Protein AF-A0A1S6U5X8-F1 (afdb_monomer_lite)

Foldseek 3Di:
DVLVVLLVVLVVVLVVVLVVQLVVLVVVDVDPVSSVVSSVVVNVVSCVVSPSVVSCVVVVD

Radius of gyration: 13.83 Å; chains: 1; bounding box: 32×13×38 Å

Structure (mmCIF, N/CA/C/O backbone):
data_AF-A0A1S6U5X8-F1
#
_entry.id   AF-A0A1S6U5X8-F1
#
loop_
_atom_site.group_PDB
_atom_site.id
_atom_site.type_symbol
_atom_site.label_atom_id
_atom_site.label_alt_id
_atom_site.label_comp_id
_atom_site.label_asym_id
_atom_site.label_entity_id
_atom_site.label_seq_id
_atom_site.pdbx_PDB_ins_code
_atom_site.Cartn_x
_atom_site.Cartn_y
_atom_site.Cartn_z
_atom_site.occupancy
_atom_site.B_iso_or_e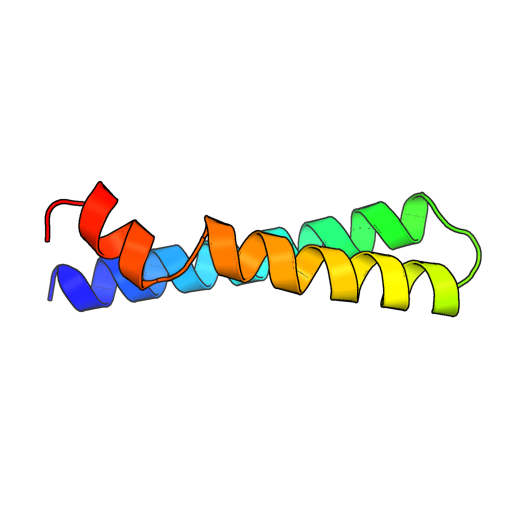quiv
_atom_site.auth_seq_id
_atom_site.auth_comp_id
_atom_site.auth_asym_id
_atom_site.auth_atom_id
_atom_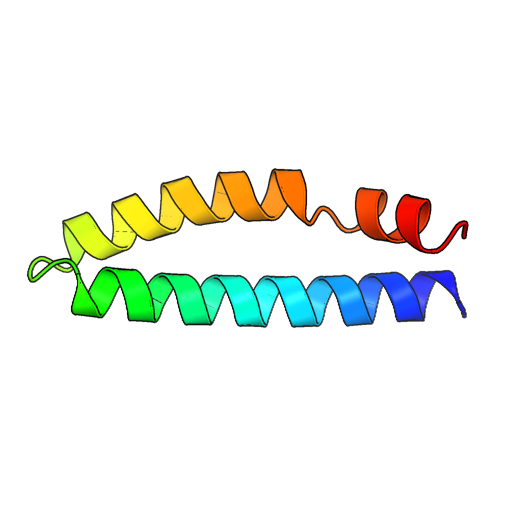site.pdbx_PDB_model_num
ATOM 1 N N . MET A 1 1 ? -11.309 -0.361 22.856 1.00 63.56 1 MET A N 1
ATOM 2 C CA . MET A 1 1 ? -10.239 -1.269 22.374 1.00 63.56 1 MET A CA 1
ATOM 3 C C . MET A 1 1 ? -10.502 -1.858 20.986 1.00 63.56 1 MET A C 1
ATOM 5 O O . MET A 1 1 ? -9.620 -1.743 20.151 1.00 63.56 1 MET A O 1
ATOM 9 N N . LYS A 1 2 ? -11.686 -2.419 20.685 1.00 72.94 2 LYS A N 1
ATOM 10 C CA . LYS A 1 2 ? -11.956 -3.077 19.384 1.00 72.94 2 LYS A CA 1
ATOM 11 C C . LYS A 1 2 ? -11.715 -2.182 18.145 1.00 72.94 2 LYS A C 1
ATOM 13 O O . LYS A 1 2 ? -11.108 -2.640 17.188 1.00 72.94 2 LYS A O 1
ATOM 18 N N . LYS A 1 3 ? -12.092 -0.893 18.198 1.00 74.75 3 LYS A N 1
ATOM 19 C CA . LYS A 1 3 ? -11.836 0.092 17.118 1.00 74.75 3 LYS A CA 1
ATOM 20 C C . LYS A 1 3 ? -10.349 0.336 16.866 1.00 74.75 3 LYS A C 1
ATOM 22 O O . LYS A 1 3 ? -9.918 0.371 15.726 1.00 74.75 3 LYS A O 1
ATOM 27 N N . VAL A 1 4 ? -9.567 0.467 17.938 1.00 79.75 4 VAL A N 1
ATOM 28 C CA . VAL A 1 4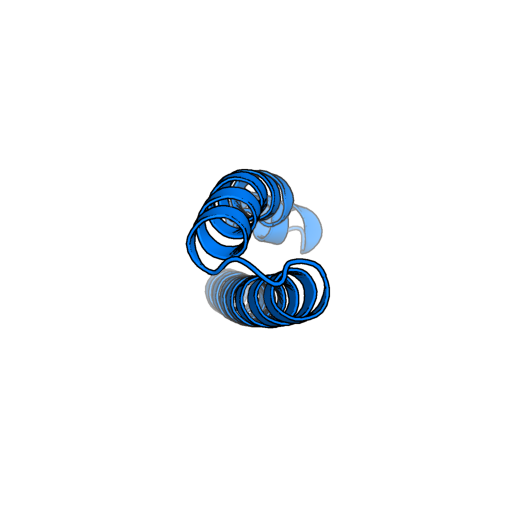 ? -8.115 0.698 17.860 1.00 79.75 4 VAL A CA 1
ATOM 29 C C . VAL A 1 4 ? -7.418 -0.514 17.250 1.00 79.75 4 VAL A C 1
ATOM 31 O O . VAL A 1 4 ? -6.574 -0.351 16.380 1.00 79.75 4 VAL A O 1
ATOM 34 N N . LEU A 1 5 ? -7.830 -1.725 17.639 1.00 79.81 5 LEU A N 1
ATOM 35 C CA . LEU A 1 5 ? -7.302 -2.962 17.067 1.00 79.81 5 LEU A CA 1
ATOM 36 C C . LEU A 1 5 ? -7.623 -3.082 15.569 1.00 79.81 5 LEU A C 1
ATOM 38 O O . LEU A 1 5 ? -6.739 -3.398 14.782 1.00 79.81 5 LEU A O 1
ATOM 42 N N . ALA A 1 6 ? -8.859 -2.777 15.166 1.00 79.12 6 ALA A N 1
ATOM 43 C CA . ALA A 1 6 ? -9.263 -2.795 13.760 1.00 79.12 6 ALA A CA 1
ATOM 44 C C . ALA A 1 6 ? -8.499 -1.763 12.914 1.00 79.12 6 ALA A C 1
ATOM 46 O O . ALA A 1 6 ? -8.056 -2.084 11.814 1.00 79.12 6 ALA A O 1
ATOM 47 N N . LEU A 1 7 ? -8.293 -0.551 13.440 1.00 80.31 7 LEU A N 1
ATOM 48 C CA . LEU A 1 7 ? -7.483 0.480 12.783 1.00 80.31 7 LEU A CA 1
ATOM 49 C C . LEU A 1 7 ? -6.015 0.058 12.664 1.00 80.31 7 LEU A C 1
ATOM 51 O O . LEU A 1 7 ? -5.408 0.257 11.617 1.00 80.31 7 LEU A O 1
ATOM 55 N N . PHE A 1 8 ? -5.457 -0.552 13.711 1.00 84.06 8 PHE A N 1
ATOM 56 C CA . PHE A 1 8 ? -4.075 -1.027 13.718 1.00 84.06 8 PHE A CA 1
ATOM 57 C C . PHE A 1 8 ? -3.856 -2.152 12.699 1.00 84.06 8 PHE A C 1
ATOM 59 O O . PHE A 1 8 ? -2.928 -2.086 11.898 1.00 84.06 8 PHE A O 1
ATOM 66 N N . ILE A 1 9 ? -4.758 -3.138 12.660 1.00 83.62 9 ILE A N 1
ATOM 67 C CA . ILE A 1 9 ? -4.718 -4.234 11.681 1.00 83.62 9 ILE A CA 1
ATOM 68 C C . ILE A 1 9 ? -4.888 -3.693 10.255 1.00 83.62 9 ILE A C 1
ATOM 70 O O . ILE A 1 9 ? -4.096 -4.031 9.378 1.00 83.62 9 ILE A O 1
ATOM 74 N N . GLY A 1 10 ? -5.871 -2.815 10.023 1.00 81.81 10 GLY A N 1
ATOM 75 C CA . GLY A 1 10 ? -6.085 -2.192 8.713 1.00 81.81 10 GLY A CA 1
ATOM 76 C C . GLY A 1 10 ? -4.882 -1.363 8.247 1.00 81.81 10 GLY A C 1
ATOM 77 O O . GLY A 1 10 ? -4.516 -1.413 7.071 1.00 81.81 10 GLY A O 1
ATOM 78 N N . GLY A 1 11 ? -4.218 -0.662 9.171 1.00 82.50 11 GLY A N 1
ATOM 79 C CA . GLY A 1 11 ? -2.973 0.063 8.912 1.00 82.50 11 GLY A CA 1
ATOM 80 C C . GLY A 1 11 ? -1.823 -0.862 8.514 1.00 82.50 11 GLY A C 1
ATOM 81 O O . GLY A 1 11 ? -1.187 -0.626 7.489 1.00 82.50 11 GLY A O 1
ATOM 82 N N . ILE A 1 12 ? -1.601 -1.952 9.259 1.00 86.50 12 ILE A N 1
ATOM 83 C CA . ILE A 1 12 ? -0.562 -2.948 8.939 1.00 86.50 12 ILE A CA 1
ATOM 84 C C . ILE A 1 12 ? -0.794 -3.554 7.555 1.00 86.50 12 ILE A C 1
ATOM 86 O O . ILE A 1 12 ? 0.135 -3.625 6.752 1.00 86.50 12 ILE A O 1
ATOM 90 N N . ILE A 1 13 ? -2.032 -3.955 7.253 1.00 85.38 13 ILE A N 1
ATOM 91 C CA . ILE A 1 13 ? -2.379 -4.531 5.950 1.00 85.38 13 ILE A CA 1
ATOM 92 C C . ILE A 1 13 ? -2.135 -3.512 4.834 1.00 85.38 13 ILE A C 1
ATOM 94 O O . ILE A 1 13 ? -1.561 -3.864 3.810 1.00 85.38 13 ILE A O 1
ATOM 98 N N . SER A 1 14 ? -2.500 -2.245 5.040 1.00 82.75 14 SER A N 1
ATOM 99 C CA . SER A 1 14 ? -2.279 -1.193 4.039 1.00 82.75 14 SER A CA 1
ATOM 100 C C . SER A 1 14 ? -0.791 -0.965 3.755 1.00 82.75 14 SER A C 1
ATOM 102 O O . SER A 1 14 ? -0.406 -0.817 2.596 1.00 82.75 14 SER A O 1
ATOM 104 N N . ILE A 1 15 ? 0.056 -0.992 4.790 1.00 85.69 15 ILE A N 1
ATOM 105 C CA . ILE A 1 15 ? 1.515 -0.884 4.639 1.00 85.69 15 ILE A CA 1
ATOM 106 C C . ILE A 1 15 ? 2.060 -2.091 3.869 1.00 85.69 15 ILE A C 1
ATOM 108 O O . ILE A 1 15 ? 2.796 -1.914 2.902 1.00 85.69 15 ILE A O 1
ATOM 112 N N . ALA A 1 16 ? 1.660 -3.308 4.249 1.00 88.25 16 ALA A N 1
ATOM 113 C CA . ALA A 1 16 ? 2.108 -4.531 3.586 1.00 88.25 16 ALA A CA 1
ATOM 114 C C . ALA A 1 16 ? 1.705 -4.567 2.100 1.00 88.25 16 ALA A C 1
ATOM 116 O O . ALA A 1 16 ? 2.528 -4.900 1.249 1.00 88.25 16 ALA A O 1
ATOM 117 N N . VAL A 1 17 ? 0.470 -4.167 1.780 1.00 86.94 17 VAL A N 1
ATOM 118 C CA . VAL A 1 17 ? -0.021 -4.059 0.396 1.00 86.94 17 VAL A CA 1
ATOM 119 C C . VAL A 1 17 ? 0.766 -3.008 -0.386 1.00 86.94 17 VAL A C 1
ATOM 121 O O . VAL A 1 17 ? 1.147 -3.269 -1.521 1.00 86.94 17 VAL A O 1
ATOM 124 N N . SER A 1 18 ? 1.055 -1.850 0.215 1.00 86.56 18 SER A N 1
ATOM 125 C CA . SER A 1 18 ? 1.828 -0.786 -0.438 1.00 86.56 18 SER A CA 1
ATOM 126 C C . SER A 1 18 ? 3.257 -1.223 -0.773 1.00 86.56 18 SER A C 1
ATOM 128 O O . SER A 1 18 ? 3.726 -0.985 -1.885 1.00 86.56 18 SER A O 1
ATOM 130 N N . ILE A 1 19 ? 3.926 -1.914 0.156 1.00 88.00 19 ILE A N 1
ATOM 131 C CA . ILE A 1 19 ? 5.272 -2.464 -0.058 1.00 88.00 19 ILE A CA 1
ATOM 132 C C . ILE A 1 19 ? 5.238 -3.549 -1.139 1.00 88.00 19 ILE A C 1
ATOM 134 O O . ILE A 1 19 ? 6.043 -3.519 -2.065 1.00 88.00 19 ILE A O 1
ATOM 138 N N . GLY A 1 20 ? 4.287 -4.485 -1.057 1.00 89.19 20 GLY A N 1
ATOM 139 C CA . GLY A 1 20 ? 4.133 -5.540 -2.059 1.00 89.19 20 GLY A CA 1
ATOM 140 C C . GLY A 1 20 ? 3.861 -4.987 -3.460 1.00 89.19 20 GLY A C 1
ATOM 141 O O . GLY A 1 20 ? 4.437 -5.471 -4.429 1.00 89.19 20 GLY A O 1
ATOM 142 N N . ALA A 1 21 ? 3.041 -3.938 -3.565 1.00 87.31 21 ALA A N 1
ATOM 143 C CA . ALA A 1 21 ? 2.775 -3.258 -4.827 1.00 87.31 21 ALA A CA 1
ATOM 144 C C . ALA A 1 21 ? 4.024 -2.562 -5.382 1.00 87.31 21 ALA A C 1
ATOM 146 O O . ALA A 1 21 ? 4.264 -2.644 -6.581 1.00 87.31 21 ALA A O 1
ATOM 147 N N . PHE A 1 22 ? 4.835 -1.925 -4.530 1.00 87.69 22 PHE A N 1
ATOM 148 C CA . PHE A 1 22 ? 6.092 -1.311 -4.963 1.00 87.69 22 PHE A CA 1
ATOM 149 C C . PHE A 1 22 ? 7.027 -2.348 -5.588 1.00 87.69 22 PHE A C 1
ATOM 151 O O . PHE A 1 22 ? 7.428 -2.183 -6.733 1.00 87.69 22 PHE A O 1
ATOM 158 N N . TYR A 1 23 ? 7.284 -3.460 -4.892 1.00 88.31 23 TYR A N 1
ATOM 159 C CA . TYR A 1 23 ? 8.110 -4.547 -5.428 1.00 88.31 23 TYR A CA 1
ATOM 160 C C . TYR A 1 23 ? 7.528 -5.170 -6.699 1.00 88.31 23 TYR A C 1
ATOM 162 O O . TYR A 1 23 ? 8.268 -5.535 -7.605 1.00 88.31 23 TYR A O 1
ATOM 170 N N . PHE A 1 24 ? 6.203 -5.300 -6.785 1.00 89.44 24 PHE A N 1
ATOM 171 C CA . PHE A 1 24 ? 5.557 -5.801 -7.994 1.00 89.44 24 PHE A CA 1
ATOM 172 C C . PHE A 1 24 ? 5.804 -4.879 -9.194 1.00 89.44 24 PHE A C 1
ATOM 174 O O . PHE A 1 24 ? 6.116 -5.366 -10.278 1.00 89.44 24 PHE A O 1
ATOM 181 N N . PHE A 1 25 ? 5.688 -3.562 -9.003 1.00 88.94 25 PHE A N 1
ATOM 182 C CA . PHE A 1 25 ? 5.960 -2.588 -10.059 1.00 88.94 25 PHE A CA 1
ATOM 183 C C . PHE A 1 25 ? 7.446 -2.497 -10.403 1.00 88.94 25 PHE A C 1
ATOM 185 O O . PHE A 1 25 ? 7.763 -2.397 -11.580 1.00 88.94 25 PHE A O 1
ATOM 192 N N . ASP A 1 26 ? 8.328 -2.626 -9.416 1.00 89.56 26 ASP A N 1
ATOM 193 C CA . ASP A 1 26 ? 9.782 -2.660 -9.602 1.00 89.56 26 ASP A CA 1
ATOM 194 C C . ASP A 1 26 ? 10.235 -3.854 -10.461 1.00 89.56 26 ASP A C 1
ATOM 196 O O . ASP A 1 26 ? 11.125 -3.735 -11.292 1.00 89.56 26 ASP A O 1
ATOM 200 N N . VAL A 1 27 ? 9.565 -5.006 -10.334 1.00 90.62 27 VAL A N 1
ATOM 201 C CA . VAL A 1 27 ? 9.805 -6.166 -11.214 1.00 90.62 27 VAL A CA 1
ATOM 202 C C . VAL A 1 27 ? 9.169 -5.986 -12.600 1.00 90.62 27 VAL A C 1
ATOM 204 O O . VAL A 1 27 ? 9.668 -6.531 -13.583 1.00 90.62 27 VAL A O 1
ATOM 207 N N . MET A 1 28 ? 8.046 -5.270 -12.692 1.00 89.81 28 MET A N 1
ATOM 208 C CA . MET A 1 28 ? 7.299 -5.062 -13.941 1.00 89.81 28 MET A CA 1
ATOM 209 C C . MET A 1 28 ? 7.917 -3.999 -14.852 1.00 89.81 28 MET A C 1
ATOM 211 O O . MET A 1 28 ? 7.796 -4.108 -16.073 1.00 89.81 28 MET A O 1
ATOM 215 N N . PHE A 1 29 ? 8.526 -2.960 -14.284 1.00 90.25 29 PHE A N 1
ATOM 216 C CA . PHE A 1 29 ? 9.068 -1.832 -15.030 1.00 90.25 29 PHE A CA 1
ATOM 217 C C . PHE A 1 29 ? 10.570 -1.706 -14.780 1.00 90.25 29 PHE A C 1
ATOM 219 O O . PHE A 1 29 ? 11.011 -1.603 -13.644 1.00 90.25 29 PHE A O 1
ATOM 226 N N . GLU A 1 30 ? 11.353 -1.648 -15.857 1.00 82.50 30 GLU A N 1
ATOM 227 C CA . GLU A 1 30 ? 12.807 -1.430 -15.774 1.00 82.50 30 GLU A CA 1
ATOM 228 C C . GLU A 1 30 ? 13.175 0.017 -15.388 1.00 82.50 30 GLU A C 1
ATOM 230 O O . GLU A 1 30 ? 14.307 0.283 -14.993 1.00 82.50 30 GLU A O 1
ATOM 235 N N . ASP A 1 31 ? 12.230 0.957 -15.513 1.00 89.44 31 ASP A N 1
ATOM 236 C CA . ASP A 1 31 ? 12.425 2.378 -15.217 1.00 89.44 31 ASP A CA 1
ATOM 237 C C . ASP A 1 31 ? 11.861 2.752 -13.838 1.00 89.44 31 ASP A C 1
ATOM 239 O O . ASP A 1 31 ? 10.651 2.696 -13.599 1.00 89.44 31 ASP A O 1
ATOM 243 N N . GLU A 1 32 ? 12.745 3.214 -12.951 1.00 86.75 32 GLU A N 1
ATOM 244 C CA . GLU A 1 32 ? 12.425 3.584 -11.566 1.00 86.75 32 GLU A CA 1
ATOM 245 C C . GLU A 1 32 ? 11.367 4.699 -11.485 1.00 86.75 32 GLU A C 1
ATOM 247 O O . GLU A 1 32 ? 10.509 4.699 -10.599 1.00 86.75 32 GLU A O 1
ATOM 252 N N . ASN A 1 33 ? 11.369 5.631 -12.443 1.00 91.06 33 ASN A N 1
ATOM 253 C CA . ASN A 1 33 ? 10.419 6.742 -12.466 1.00 91.06 33 ASN A CA 1
ATOM 254 C C . ASN A 1 33 ? 8.997 6.252 -12.800 1.00 91.06 33 ASN A C 1
ATOM 256 O O . ASN A 1 33 ? 8.017 6.647 -12.162 1.00 91.06 33 ASN A O 1
ATOM 260 N N . THR A 1 34 ? 8.882 5.326 -13.751 1.00 87.81 34 THR A N 1
ATOM 261 C CA . THR A 1 34 ? 7.626 4.655 -14.109 1.00 87.81 34 THR A CA 1
ATOM 262 C C . THR A 1 34 ? 7.116 3.785 -12.960 1.00 87.81 34 THR A C 1
ATOM 264 O O . THR A 1 34 ? 5.931 3.869 -12.622 1.00 87.81 34 THR A O 1
ATOM 267 N N . THR A 1 35 ? 8.001 3.031 -12.297 1.00 90.31 35 THR A N 1
ATOM 268 C CA . THR A 1 35 ? 7.690 2.270 -11.075 1.00 90.31 35 THR A CA 1
ATOM 269 C C . THR A 1 35 ? 7.116 3.171 -9.990 1.00 90.31 35 THR A C 1
ATOM 271 O O . THR A 1 35 ? 6.052 2.883 -9.435 1.00 90.31 35 THR A O 1
ATOM 274 N N . PHE A 1 36 ? 7.771 4.301 -9.719 1.00 88.38 36 PHE A N 1
ATOM 275 C CA . PHE A 1 36 ? 7.347 5.234 -8.683 1.00 88.38 36 PHE A CA 1
ATOM 276 C C . PHE A 1 36 ? 5.986 5.870 -8.991 1.00 88.38 36 PHE A C 1
ATOM 278 O O . PHE A 1 36 ? 5.128 5.944 -8.108 1.00 88.38 36 PHE A O 1
ATOM 285 N N . ILE A 1 37 ? 5.743 6.275 -10.242 1.00 89.69 37 ILE A N 1
ATOM 286 C CA . ILE A 1 37 ? 4.456 6.844 -10.671 1.00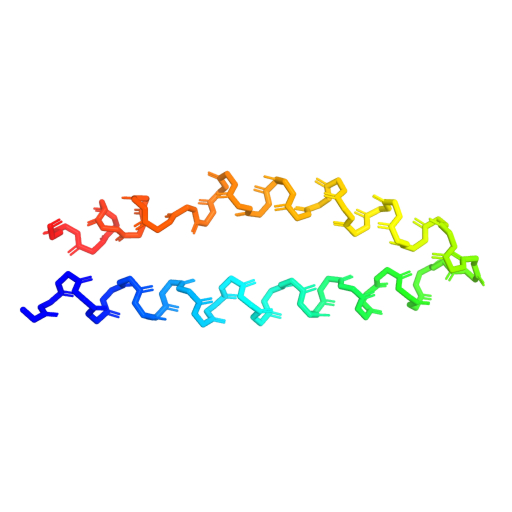 89.69 37 ILE A CA 1
ATOM 287 C C . ILE A 1 37 ? 3.340 5.794 -10.594 1.00 89.69 37 ILE A C 1
ATOM 289 O O . ILE A 1 37 ? 2.269 6.078 -10.047 1.00 89.69 37 ILE A O 1
ATOM 293 N N . ALA A 1 38 ? 3.578 4.578 -11.095 1.00 88.94 38 ALA A N 1
ATOM 294 C CA . ALA A 1 38 ? 2.608 3.484 -11.041 1.00 88.94 38 ALA A CA 1
ATOM 295 C C . ALA A 1 38 ? 2.261 3.115 -9.593 1.00 88.94 38 ALA A C 1
ATOM 297 O O . ALA A 1 38 ? 1.083 2.946 -9.250 1.00 88.94 38 ALA A O 1
ATOM 298 N N . TRP A 1 39 ? 3.270 3.073 -8.722 1.00 91.31 39 TRP A N 1
ATOM 299 C CA . TRP A 1 39 ? 3.081 2.887 -7.293 1.00 91.31 39 TRP A CA 1
ATOM 300 C C . TRP A 1 39 ? 2.252 4.021 -6.677 1.00 91.31 39 TRP A C 1
ATOM 302 O O . TRP A 1 39 ? 1.252 3.735 -6.025 1.00 91.31 39 TRP A O 1
ATOM 312 N N . LEU A 1 40 ? 2.572 5.291 -6.939 1.00 88.12 40 LEU A N 1
ATOM 313 C CA . LEU A 1 40 ? 1.835 6.457 -6.422 1.00 88.12 40 LEU A CA 1
ATOM 314 C C . LEU A 1 40 ? 0.346 6.447 -6.796 1.00 88.12 40 LEU A C 1
ATOM 316 O O . LEU A 1 40 ? -0.516 6.661 -5.938 1.00 88.12 40 LEU A O 1
ATOM 320 N N . VAL A 1 41 ? 0.031 6.162 -8.063 1.00 87.19 41 VAL A N 1
ATOM 321 C CA . VAL A 1 41 ? -1.358 6.041 -8.544 1.00 87.19 41 VAL A CA 1
ATOM 322 C C . VAL A 1 41 ? -2.078 4.895 -7.825 1.00 87.19 41 VAL A C 1
ATOM 324 O O . VAL A 1 41 ? -3.242 5.012 -7.417 1.00 87.19 41 VAL A O 1
ATOM 327 N N . SER A 1 42 ? -1.366 3.795 -7.603 1.00 86.12 42 SER A N 1
ATOM 328 C CA . SER A 1 42 ? -1.904 2.619 -6.928 1.00 86.12 42 SER A CA 1
ATOM 329 C C . SER A 1 42 ? -2.112 2.858 -5.430 1.00 86.12 42 SER A C 1
ATOM 331 O O . SER A 1 42 ? -3.154 2.476 -4.901 1.00 86.12 42 SER A O 1
ATOM 333 N N . VAL A 1 43 ? -1.214 3.585 -4.756 1.00 83.44 43 VAL A N 1
ATOM 334 C CA . VAL A 1 43 ? -1.339 3.989 -3.342 1.00 83.44 43 VAL A CA 1
ATOM 335 C C . VAL A 1 43 ? -2.618 4.785 -3.100 1.00 83.44 43 VAL A C 1
ATOM 337 O O . VAL A 1 43 ? -3.319 4.523 -2.117 1.00 83.44 43 VAL A O 1
ATOM 340 N N . GLY A 1 44 ? -2.967 5.709 -4.001 1.00 78.38 44 GLY A N 1
ATOM 341 C CA . GLY A 1 44 ? -4.237 6.441 -3.930 1.00 78.38 44 GLY A CA 1
ATOM 342 C C . GLY A 1 44 ? -5.449 5.504 -3.992 1.00 78.38 44 GLY A C 1
ATOM 343 O O . GLY A 1 44 ? -6.387 5.628 -3.199 1.00 78.38 44 GLY A O 1
ATOM 344 N N . THR A 1 45 ? -5.386 4.499 -4.866 1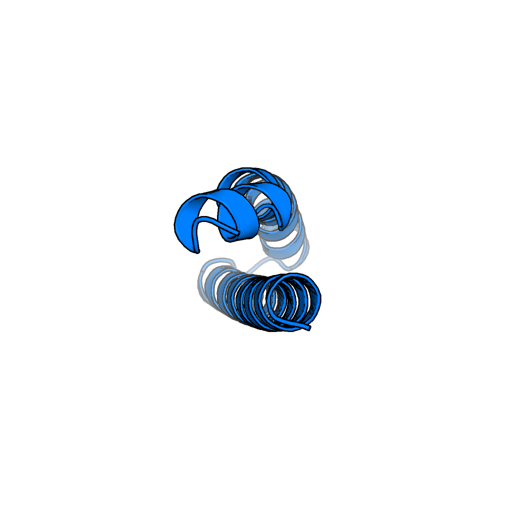.00 80.75 45 THR A N 1
ATOM 345 C CA . THR A 1 45 ? -6.434 3.480 -5.022 1.00 80.75 45 THR A CA 1
ATOM 346 C C . THR A 1 45 ? -6.543 2.582 -3.786 1.00 80.75 45 THR A C 1
ATOM 348 O O . THR A 1 45 ? -7.637 2.406 -3.241 1.00 80.75 45 THR A O 1
ATOM 351 N N . TYR A 1 46 ? -5.422 2.063 -3.278 1.00 77.38 46 TYR A N 1
ATOM 352 C CA . TYR A 1 46 ? -5.401 1.217 -2.082 1.00 77.38 46 TYR A CA 1
ATOM 353 C C . TYR A 1 46 ? -5.881 1.974 -0.851 1.00 77.38 46 TYR A C 1
ATOM 355 O O . TYR A 1 46 ? -6.663 1.434 -0.079 1.00 77.38 46 TYR A O 1
ATOM 363 N N . SER A 1 47 ? -5.499 3.241 -0.699 1.00 75.38 47 SER A N 1
ATOM 364 C CA . SER A 1 47 ? -5.939 4.077 0.423 1.00 75.38 47 SER A CA 1
ATOM 365 C C . SER A 1 47 ? -7.448 4.340 0.394 1.00 75.38 47 SER A C 1
ATOM 367 O O . SER A 1 47 ? -8.092 4.376 1.443 1.00 75.38 47 SER A O 1
ATOM 369 N N . ALA A 1 48 ? -8.043 4.473 -0.796 1.00 73.31 48 ALA A N 1
ATOM 370 C CA . ALA A 1 48 ? -9.489 4.627 -0.952 1.00 73.31 48 ALA A CA 1
ATOM 371 C C . ALA A 1 48 ? -10.261 3.314 -0.708 1.00 73.31 48 ALA A C 1
ATOM 373 O O . ALA A 1 48 ? -11.381 3.331 -0.179 1.00 73.31 48 ALA A O 1
ATOM 374 N N . VAL A 1 49 ? -9.691 2.165 -1.086 1.00 72.00 49 VAL A N 1
ATOM 375 C CA . VAL A 1 49 ? -10.314 0.839 -0.917 1.00 72.00 49 VAL A CA 1
ATOM 376 C C . VAL A 1 49 ? -10.151 0.316 0.512 1.00 72.00 49 VAL A C 1
ATOM 378 O O . VAL A 1 49 ? -11.135 -0.099 1.119 1.00 72.00 49 VAL A O 1
ATOM 381 N N . LEU A 1 50 ? -8.942 0.397 1.063 1.00 69.81 50 LEU A N 1
ATOM 382 C CA . LEU A 1 50 ? -8.548 -0.089 2.388 1.00 69.81 50 LEU A CA 1
ATOM 383 C C . LEU A 1 50 ? -8.613 1.003 3.458 1.00 69.81 50 LEU A C 1
ATOM 385 O O . LEU A 1 50 ? -7.953 0.886 4.490 1.00 69.81 50 LEU A O 1
ATOM 389 N N . SER A 1 51 ? -9.390 2.068 3.231 1.00 71.12 51 SER A N 1
ATOM 390 C CA . SER A 1 51 ? -9.428 3.184 4.170 1.00 71.12 51 SER A CA 1
ATOM 391 C C . SER A 1 51 ? -9.746 2.677 5.587 1.00 71.12 51 SER A C 1
ATOM 393 O O . SER A 1 51 ? -10.628 1.824 5.759 1.00 71.12 51 SER A O 1
ATOM 395 N N . PRO A 1 52 ? -9.066 3.182 6.629 1.00 63.94 52 PRO A N 1
ATOM 396 C CA . PRO A 1 52 ? -9.282 2.704 7.995 1.00 63.94 52 PRO A CA 1
ATOM 397 C C . PRO A 1 52 ? -10.753 2.814 8.443 1.00 63.94 52 PRO A C 1
ATOM 399 O O . PRO A 1 52 ? -11.233 2.004 9.232 1.00 63.94 52 PRO A O 1
ATOM 402 N N . ALA A 1 53 ? -11.508 3.760 7.873 1.00 69.44 53 ALA A N 1
ATOM 403 C CA . ALA A 1 53 ? -12.948 3.906 8.082 1.00 69.44 53 ALA A CA 1
ATOM 404 C C . ALA A 1 53 ? -13.781 2.750 7.487 1.00 69.44 53 ALA A C 1
ATOM 406 O O . ALA A 1 53 ? -14.755 2.315 8.102 1.00 69.44 53 ALA A O 1
ATOM 407 N N . LYS A 1 54 ? -13.398 2.210 6.321 1.00 72.69 54 LYS A N 1
ATOM 408 C CA . LYS A 1 54 ? -14.047 1.022 5.738 1.00 72.69 54 LYS A CA 1
ATOM 409 C C . LYS A 1 54 ? -13.780 -0.233 6.559 1.00 72.69 54 LYS A C 1
ATOM 411 O O . LYS A 1 54 ? -14.681 -1.049 6.726 1.00 72.69 54 LYS A O 1
ATOM 416 N N . TRP A 1 55 ? -12.590 -0.352 7.139 1.00 68.31 55 TRP A N 1
ATOM 417 C CA . TRP A 1 55 ? -12.278 -1.441 8.063 1.00 68.31 55 TRP A CA 1
ATOM 418 C C . TRP A 1 55 ? -13.169 -1.424 9.310 1.00 68.31 55 TRP A C 1
ATOM 420 O O . TRP A 1 55 ? -13.664 -2.474 9.714 1.00 68.31 55 TRP A O 1
ATOM 430 N N . LEU A 1 56 ? -13.460 -0.245 9.872 1.00 68.56 56 LEU A N 1
ATOM 431 C CA . LEU A 1 56 ? -14.417 -0.115 10.980 1.00 68.56 56 LEU A CA 1
ATOM 432 C C . LEU A 1 56 ? -15.828 -0.595 10.592 1.00 68.56 56 LEU A C 1
ATOM 434 O O . LEU A 1 56 ? -16.465 -1.307 11.369 1.00 68.56 56 LEU A O 1
ATOM 438 N N . MET A 1 57 ? -16.280 -0.292 9.367 1.00 72.44 57 MET A N 1
ATOM 439 C CA . MET A 1 57 ? -17.555 -0.800 8.838 1.00 72.44 57 MET A CA 1
ATOM 440 C C . MET A 1 57 ? -17.561 -2.325 8.653 1.00 72.44 57 MET A C 1
ATOM 442 O O . MET A 1 57 ? -18.531 -2.975 9.040 1.00 72.44 57 MET A O 1
ATOM 446 N N . ILE A 1 58 ? -16.489 -2.913 8.108 1.00 69.69 58 ILE A N 1
ATOM 447 C CA . ILE A 1 58 ? -16.370 -4.369 7.893 1.00 69.69 58 ILE A CA 1
ATOM 448 C C . ILE A 1 58 ? -16.386 -5.124 9.224 1.00 69.69 58 ILE A C 1
ATOM 450 O O . ILE A 1 58 ? -17.085 -6.128 9.362 1.00 69.69 58 ILE A O 1
ATOM 454 N N . PHE A 1 59 ? -15.669 -4.619 10.229 1.00 67.12 59 PHE A N 1
ATOM 455 C CA . PHE A 1 59 ? -15.663 -5.222 11.559 1.00 67.12 59 PHE A CA 1
ATOM 456 C C . PHE A 1 59 ? -16.946 -4.942 12.367 1.00 67.12 59 PHE A C 1
ATOM 458 O O . PHE A 1 59 ? -17.059 -5.429 13.493 1.00 67.12 59 PHE A O 1
ATOM 465 N N . LYS A 1 60 ? -17.919 -4.201 11.805 1.00 64.50 60 LYS A N 1
ATOM 466 C CA . LYS A 1 60 ? -19.154 -3.757 12.476 1.00 64.50 60 LYS A CA 1
ATOM 467 C C . LYS A 1 60 ? -18.874 -3.115 13.846 1.00 64.50 60 LYS A C 1
ATOM 469 O O . LYS A 1 60 ? -19.545 -3.443 14.828 1.00 64.50 60 LYS A O 1
ATOM 474 N N . ILE A 1 61 ? -17.861 -2.243 13.929 1.00 57.62 61 ILE A N 1
ATOM 475 C CA . ILE A 1 61 ? -17.458 -1.556 15.176 1.00 57.62 61 ILE A CA 1
ATOM 476 C C . ILE A 1 61 ? -17.758 -0.060 15.106 1.00 57.62 61 ILE A C 1
ATOM 478 O O . ILE A 1 61 ? -17.317 0.592 14.141 1.00 57.62 61 ILE A O 1
#

Secondary structure (DSSP, 8-state):
-HHHHHHHHHHHHHHHHHHHHHHHHHHH-S-HHHHHHHHHHHHHHHHHHS-HHHHHHHTT-

pLDDT: mean 81.1, std 8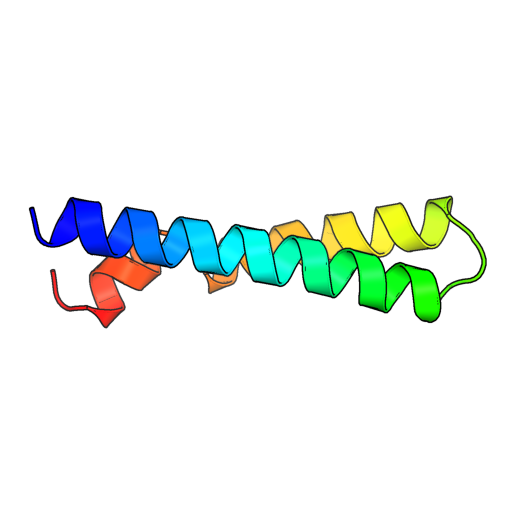.63, range [57.62, 91.31]

Organism: NCBI:txid1874362

Sequence (61 aa):
MKKVLALFIGGIISIAVSIGAFYFFDVMFEDENTTFIAWLVSVGTYSAVLSPAKWLMIFKI